Protein AF-A0A392NUK3-F1 (afdb_monomer)

Foldseek 3Di:
DDFDADPVPRHGPLVSVLVVCVVVLDQEDEADDPDRPDDDPVVSVVVSCVVSVHHYHYDCPNVD

Solvent-accessible surface area (backbone atoms only — not comparable to full-atom values): 4103 Å² total; per-residue (Å²): 135,88,72,57,57,37,87,91,77,70,42,75,35,62,66,61,37,45,55,50,39,69,75,67,53,45,66,62,46,79,53,60,6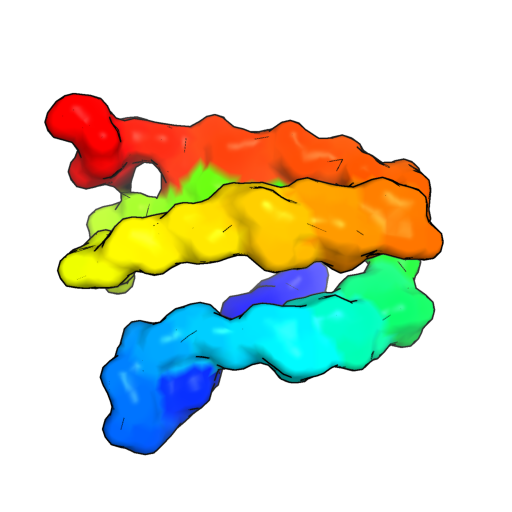1,92,86,64,100,66,86,79,64,60,68,61,54,48,54,46,22,60,77,52,70,23,44,77,44,75,50,57,85,74,76,117

Secondary structure (DSSP, 8-state):
----B-TTT-SB-HHHHHHHHHHH--SEEEE--SS--S---HHHHHHHHHHHTPEEEE--TT--

Structure (mmCIF, N/CA/C/O backbone):
data_AF-A0A392NUK3-F1
#
_entry.id   AF-A0A392NUK3-F1
#
loop_
_atom_site.group_PDB
_atom_site.id
_atom_site.type_symbol
_atom_site.label_atom_id
_atom_site.label_alt_id
_atom_site.label_comp_id
_atom_site.label_asym_id
_atom_site.label_entity_id
_atom_site.label_seq_id
_atom_site.pdbx_PDB_ins_code
_atom_site.Cartn_x
_atom_site.Cartn_y
_atom_site.Cartn_z
_atom_site.occupancy
_atom_site.B_iso_or_equiv
_atom_site.auth_seq_id
_atom_site.auth_comp_id
_atom_site.auth_asym_id
_atom_site.auth_atom_id
_atom_site.pdbx_PDB_model_num
ATOM 1 N N . MET A 1 1 ? 5.365 1.091 11.748 1.00 88.19 1 MET A N 1
ATOM 2 C CA . MET A 1 1 ? 5.827 -0.289 11.494 1.00 88.19 1 MET A CA 1
ATOM 3 C C . MET A 1 1 ? 5.824 -0.523 9.989 1.00 88.19 1 MET A C 1
ATOM 5 O O . MET A 1 1 ? 4.830 -0.142 9.376 1.00 88.19 1 MET A O 1
ATOM 9 N N . PRO A 1 2 ? 6.904 -1.056 9.393 1.00 94.38 2 PRO A N 1
ATOM 10 C CA . PRO A 1 2 ? 6.965 -1.309 7.953 1.00 94.38 2 PRO A CA 1
ATOM 11 C C . PRO A 1 2 ? 6.165 -2.561 7.564 1.00 94.38 2 PRO A C 1
ATOM 13 O O . PRO A 1 2 ? 6.091 -3.509 8.343 1.00 94.38 2 PRO A O 1
ATOM 16 N N . TYR A 1 3 ? 5.610 -2.571 6.353 1.00 96.69 3 TYR A N 1
ATOM 17 C CA . TYR A 1 3 ? 5.239 -3.798 5.641 1.00 96.69 3 TYR A CA 1
ATOM 18 C C . TYR A 1 3 ? 6.356 -4.153 4.651 1.00 96.69 3 TYR A C 1
ATOM 20 O O . TYR A 1 3 ? 7.198 -3.305 4.347 1.00 96.69 3 TYR A O 1
ATOM 28 N N . ARG A 1 4 ? 6.408 -5.404 4.192 1.00 97.50 4 ARG A N 1
ATOM 29 C CA . ARG A 1 4 ? 7.516 -5.916 3.376 1.00 97.50 4 ARG A CA 1
ATOM 30 C C . ARG A 1 4 ? 7.049 -6.453 2.028 1.00 97.50 4 ARG A C 1
ATOM 32 O O . ARG A 1 4 ? 5.853 -6.562 1.757 1.00 97.50 4 ARG A O 1
ATOM 39 N N . LEU A 1 5 ? 8.032 -6.734 1.182 1.00 98.06 5 LEU A N 1
ATOM 40 C CA . LEU A 1 5 ? 7.851 -7.529 -0.020 1.00 98.06 5 LEU A CA 1
ATOM 41 C C . LEU A 1 5 ? 7.909 -9.014 0.347 1.00 98.06 5 LEU A C 1
ATOM 43 O O . LEU A 1 5 ? 8.568 -9.394 1.314 1.00 98.06 5 LEU A O 1
ATOM 47 N N . ASP A 1 6 ? 7.269 -9.837 -0.466 1.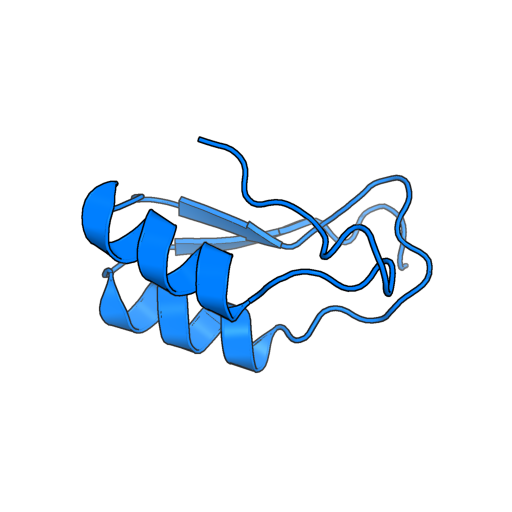00 97.69 6 ASP A N 1
ATOM 48 C CA . ASP A 1 6 ? 7.608 -11.244 -0.589 1.00 97.69 6 ASP A CA 1
ATOM 49 C C . ASP A 1 6 ? 8.997 -11.348 -1.236 1.00 97.69 6 ASP A C 1
ATOM 51 O O . ASP A 1 6 ? 9.201 -10.941 -2.380 1.00 97.69 6 ASP A O 1
ATOM 55 N N . GLU A 1 7 ? 9.967 -11.872 -0.487 1.00 96.00 7 GLU A N 1
ATOM 56 C CA . GLU A 1 7 ? 11.371 -11.966 -0.903 1.00 96.00 7 GLU A CA 1
ATOM 57 C C . GLU A 1 7 ? 11.578 -12.897 -2.107 1.00 96.00 7 GLU A C 1
ATOM 59 O O . GLU A 1 7 ? 12.544 -12.732 -2.850 1.00 96.00 7 GLU A O 1
ATOM 64 N N . SER A 1 8 ? 10.668 -13.849 -2.332 1.00 97.50 8 SER A N 1
ATOM 65 C CA . SER A 1 8 ? 10.768 -14.801 -3.441 1.00 97.50 8 SER A CA 1
ATOM 66 C C . SER A 1 8 ? 10.276 -14.221 -4.767 1.00 97.50 8 SER A C 1
ATOM 68 O O . SER A 1 8 ? 10.792 -14.571 -5.829 1.00 97.50 8 SER A O 1
ATOM 70 N N . THR A 1 9 ? 9.295 -13.316 -4.717 1.00 97.62 9 THR A N 1
ATOM 71 C CA . THR A 1 9 ? 8.639 -12.768 -5.914 1.00 97.62 9 THR A CA 1
ATOM 72 C C . THR A 1 9 ? 8.942 -11.289 -6.149 1.00 97.62 9 THR A C 1
ATOM 74 O O . THR A 1 9 ? 8.762 -10.784 -7.260 1.00 97.62 9 THR A O 1
ATOM 77 N N . GLY A 1 10 ? 9.392 -10.577 -5.115 1.00 97.00 10 GLY A N 1
ATOM 78 C CA . GLY A 1 10 ? 9.591 -9.133 -5.122 1.00 97.00 10 GLY A CA 1
ATOM 79 C C . GLY A 1 10 ? 8.287 -8.332 -5.146 1.00 97.00 10 GLY A C 1
ATOM 80 O O . GLY A 1 10 ? 8.338 -7.123 -5.364 1.00 97.00 10 GLY A O 1
ATOM 81 N N . TYR A 1 11 ? 7.118 -8.956 -4.954 1.00 98.12 11 TYR A N 1
ATOM 82 C CA . TYR A 1 11 ? 5.839 -8.246 -4.864 1.00 98.12 11 TYR A CA 1
ATOM 83 C C . TYR A 1 11 ? 5.543 -7.798 -3.435 1.00 98.12 11 TYR A C 1
ATOM 85 O O . TYR A 1 11 ? 6.034 -8.391 -2.483 1.00 98.12 11 TYR A O 1
ATOM 93 N N . ILE A 1 12 ? 4.738 -6.748 -3.262 1.00 98.12 12 ILE A N 1
ATOM 94 C CA . ILE A 1 12 ? 4.264 -6.361 -1.928 1.00 98.12 12 ILE A CA 1
ATOM 95 C C . ILE A 1 12 ? 3.420 -7.501 -1.352 1.00 98.12 12 ILE A C 1
ATOM 97 O O . ILE A 1 12 ? 2.463 -7.947 -1.986 1.00 98.12 12 ILE A O 1
ATOM 101 N N . ASP A 1 13 ? 3.743 -7.933 -0.132 1.00 98.19 13 ASP A N 1
ATOM 102 C CA . ASP A 1 13 ? 2.946 -8.926 0.584 1.00 98.19 13 ASP A CA 1
ATOM 103 C C . ASP A 1 13 ? 1.745 -8.236 1.250 1.00 98.19 13 ASP A C 1
ATOM 105 O O . ASP A 1 13 ? 1.782 -7.780 2.400 1.00 98.19 13 ASP A O 1
ATOM 109 N N . TYR A 1 14 ? 0.658 -8.118 0.485 1.00 98.12 14 TYR A N 1
ATOM 110 C CA . TYR A 1 14 ? -0.576 -7.481 0.942 1.00 98.12 14 TYR A CA 1
ATOM 111 C C . TYR A 1 14 ? -1.277 -8.249 2.069 1.00 98.12 14 TYR A C 1
ATOM 113 O O . TYR A 1 14 ? -1.989 -7.641 2.874 1.00 98.12 14 TYR A O 1
ATOM 121 N N . ASP A 1 15 ? -1.077 -9.562 2.158 1.00 97.69 15 ASP A N 1
ATOM 122 C CA . ASP A 1 15 ? -1.696 -10.378 3.198 1.00 97.69 15 ASP A CA 1
ATOM 123 C C . ASP A 1 15 ? -0.970 -10.196 4.529 1.00 97.69 15 ASP A C 1
ATOM 125 O O . ASP A 1 15 ? -1.608 -10.029 5.577 1.00 97.69 15 ASP A O 1
ATOM 129 N N . GLN A 1 16 ? 0.363 -10.145 4.507 1.00 97.50 16 GLN A N 1
ATOM 130 C CA . GLN A 1 16 ? 1.151 -9.766 5.674 1.00 97.50 16 GLN A CA 1
ATOM 131 C C . GLN A 1 16 ? 0.890 -8.308 6.070 1.00 97.50 16 GLN A C 1
ATOM 133 O O . GLN A 1 16 ? 0.777 -8.028 7.269 1.00 97.50 16 GLN A O 1
ATOM 138 N N . LEU A 1 17 ? 0.721 -7.393 5.108 1.00 97.94 17 LEU A N 1
ATOM 139 C CA . LEU A 1 17 ? 0.294 -6.016 5.371 1.00 97.94 17 LEU A CA 1
ATOM 140 C C . LEU A 1 17 ? -1.039 -5.984 6.136 1.00 97.94 17 LEU A C 1
ATOM 142 O O . LEU A 1 17 ? -1.131 -5.303 7.158 1.00 97.94 17 LEU A O 1
ATOM 146 N N . GLU A 1 18 ? -2.056 -6.742 5.709 1.00 97.81 18 GLU A N 1
ATOM 147 C CA . GLU A 1 18 ? -3.365 -6.777 6.381 1.00 97.81 18 GLU A CA 1
ATOM 148 C C . GLU A 1 18 ? -3.282 -7.374 7.797 1.00 97.81 18 GLU A C 1
ATOM 150 O O . GLU A 1 18 ? -3.854 -6.820 8.748 1.00 97.81 18 GLU A O 1
ATOM 155 N N . LYS A 1 19 ? -2.541 -8.479 7.963 1.00 97.50 19 LYS A N 1
ATOM 156 C CA . LYS A 1 19 ? -2.300 -9.107 9.276 1.00 97.50 19 LYS A CA 1
ATOM 157 C C . LYS A 1 19 ? -1.624 -8.125 10.234 1.00 97.50 19 LYS A C 1
ATOM 159 O O . LYS A 1 19 ? -2.090 -7.922 11.355 1.00 97.50 19 LYS A O 1
ATOM 164 N N . SER A 1 20 ? -0.576 -7.458 9.761 1.00 97.06 20 SER A N 1
ATOM 165 C CA . SER A 1 20 ? 0.202 -6.493 10.541 1.00 97.06 20 SER A CA 1
ATOM 166 C C . SER A 1 20 ? -0.622 -5.256 10.902 1.00 97.06 20 SER A C 1
ATOM 168 O O . SER A 1 20 ? -0.588 -4.797 12.043 1.00 97.06 20 SER A O 1
ATOM 170 N N . ALA A 1 21 ? -1.423 -4.745 9.963 1.00 97.69 21 ALA A N 1
ATOM 171 C CA . ALA A 1 21 ? -2.313 -3.613 10.199 1.00 97.69 21 ALA A CA 1
ATOM 172 C C . ALA A 1 21 ? -3.395 -3.933 11.244 1.00 97.69 21 ALA A C 1
ATOM 174 O O . ALA A 1 21 ? -3.739 -3.066 12.043 1.00 97.69 21 ALA A O 1
ATOM 175 N N . THR A 1 22 ? -3.889 -5.174 11.291 1.00 96.62 22 THR A N 1
ATOM 176 C CA . THR A 1 22 ? -4.880 -5.608 12.294 1.00 96.62 22 THR A CA 1
ATOM 177 C C . THR A 1 22 ? -4.304 -5.604 13.713 1.00 96.62 22 THR A C 1
ATOM 179 O O . THR A 1 22 ? -4.987 -5.208 14.659 1.00 96.62 22 THR A O 1
ATOM 182 N N . LEU A 1 23 ? -3.039 -6.007 13.866 1.00 96.38 23 LEU A N 1
ATOM 183 C CA . LEU A 1 23 ? -2.350 -6.017 15.159 1.00 96.38 23 LEU A CA 1
ATOM 184 C C . LEU A 1 23 ? -1.949 -4.606 15.604 1.00 96.38 23 LEU A C 1
ATOM 186 O O . LEU A 1 23 ? -2.131 -4.244 16.763 1.00 96.38 23 LEU A O 1
ATOM 190 N N . PHE A 1 24 ? -1.426 -3.799 14.680 1.00 97.06 24 PHE A N 1
ATOM 191 C CA . PHE A 1 24 ? -0.861 -2.484 14.992 1.00 97.06 24 PHE A CA 1
ATOM 192 C C . PHE A 1 24 ? -1.882 -1.343 14.996 1.00 97.06 24 PHE A C 1
ATOM 194 O O . PHE A 1 24 ? -1.638 -0.321 15.631 1.00 97.06 24 PHE A O 1
ATOM 201 N N . ARG A 1 25 ? -3.019 -1.506 14.306 1.00 96.38 25 ARG A N 1
ATOM 202 C CA . ARG A 1 25 ? -4.099 -0.509 14.180 1.00 96.38 25 ARG A CA 1
ATOM 203 C C . ARG A 1 25 ? -3.580 0.876 13.759 1.00 96.38 25 ARG A C 1
ATOM 205 O O . ARG A 1 25 ? -3.698 1.846 14.513 1.00 96.38 25 ARG A O 1
ATOM 212 N N . PRO A 1 26 ? -2.964 0.986 12.568 1.00 98.00 26 PRO A N 1
ATOM 213 C CA . PRO A 1 26 ? -2.401 2.246 12.107 1.00 98.00 26 PRO A CA 1
ATOM 214 C C . PRO A 1 26 ? -3.497 3.295 11.890 1.00 98.00 26 PRO A C 1
ATOM 216 O O . PRO A 1 26 ? -4.588 2.980 11.429 1.00 98.00 26 PRO A O 1
ATOM 219 N N . LYS A 1 27 ? -3.175 4.568 12.140 1.00 98.31 27 LYS A N 1
ATOM 220 C CA . LYS A 1 27 ? -4.031 5.698 11.733 1.00 98.31 27 LYS A CA 1
ATOM 221 C C . LYS A 1 27 ? -3.833 6.097 10.266 1.00 98.31 27 LYS A C 1
ATOM 223 O O . LYS A 1 27 ? -4.699 6.743 9.687 1.00 98.31 27 LYS A O 1
ATOM 228 N N . LEU A 1 28 ? -2.700 5.717 9.678 1.00 98.19 28 LEU A N 1
ATOM 229 C CA . LEU A 1 28 ? -2.291 6.053 8.318 1.00 98.19 28 LEU A CA 1
ATOM 230 C C . LEU A 1 28 ? -1.515 4.880 7.713 1.00 98.19 28 LEU A C 1
ATOM 232 O O . LEU A 1 28 ? -0.632 4.325 8.371 1.00 98.19 28 LEU A O 1
ATOM 236 N N . ILE A 1 29 ? -1.811 4.545 6.461 1.00 98.56 29 ILE A N 1
ATOM 237 C CA . ILE A 1 29 ? -1.013 3.635 5.637 1.00 98.56 29 ILE A CA 1
ATOM 238 C C . ILE A 1 29 ? -0.540 4.408 4.404 1.00 98.56 29 ILE A C 1
ATOM 240 O O . ILE A 1 29 ? -1.334 5.079 3.744 1.00 98.56 29 ILE A O 1
ATOM 244 N N . VAL A 1 30 ?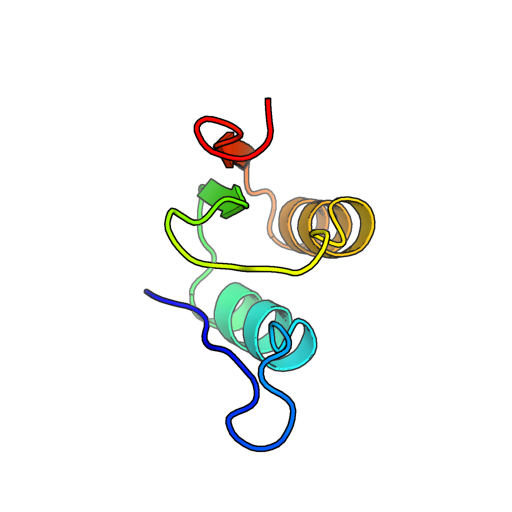 0.758 4.312 4.110 1.00 98.31 30 VAL A N 1
ATOM 245 C CA . VAL A 1 30 ? 1.388 4.956 2.951 1.00 98.31 30 VAL A CA 1
ATOM 246 C C . VAL A 1 30 ? 1.568 3.928 1.834 1.00 98.31 30 VAL A C 1
ATOM 248 O O . VAL A 1 30 ? 2.194 2.883 2.038 1.00 98.31 30 VAL A O 1
ATOM 251 N N . ALA A 1 31 ? 1.008 4.223 0.664 1.00 97.69 31 ALA A N 1
ATOM 252 C CA . ALA A 1 31 ? 1.160 3.461 -0.569 1.00 97.69 31 ALA A CA 1
ATOM 253 C C . ALA A 1 31 ? 2.024 4.260 -1.551 1.00 97.69 31 ALA A C 1
ATOM 255 O O . ALA A 1 31 ? 1.534 5.147 -2.246 1.00 97.69 31 ALA A O 1
ATOM 256 N N . GLY A 1 32 ? 3.315 3.956 -1.569 1.00 96.62 32 GLY A N 1
ATOM 257 C CA . GLY A 1 32 ? 4.297 4.605 -2.424 1.00 96.62 32 GLY A CA 1
ATOM 258 C C . GLY A 1 32 ? 5.690 4.068 -2.134 1.00 96.62 32 GLY A C 1
ATOM 259 O O . GLY A 1 32 ? 5.948 3.557 -1.041 1.00 96.62 32 GLY A O 1
ATOM 260 N N . ALA A 1 33 ? 6.572 4.153 -3.123 1.00 96.62 33 ALA A N 1
ATOM 261 C CA . ALA A 1 33 ? 7.951 3.706 -3.012 1.00 96.62 33 ALA A CA 1
ATOM 262 C C . ALA A 1 33 ? 8.848 4.488 -3.970 1.00 96.62 33 ALA A C 1
ATOM 264 O O . ALA A 1 33 ? 8.431 4.856 -5.065 1.00 96.62 33 ALA A O 1
ATOM 265 N N . SER A 1 34 ? 10.106 4.676 -3.576 1.00 96.56 34 SER A N 1
ATOM 266 C CA . SER A 1 34 ? 11.135 5.261 -4.443 1.00 96.56 34 SER A CA 1
ATOM 267 C C . SER A 1 34 ? 11.707 4.255 -5.448 1.00 96.56 34 SER A C 1
ATOM 269 O O . SER A 1 34 ? 12.168 4.643 -6.513 1.00 96.56 34 SER A O 1
ATOM 271 N N . ALA A 1 35 ? 11.692 2.958 -5.117 1.00 96.00 35 ALA A N 1
ATOM 272 C CA . ALA A 1 35 ? 12.328 1.902 -5.906 1.00 96.00 35 ALA A CA 1
ATOM 273 C C . ALA A 1 35 ? 11.453 0.640 -5.959 1.00 96.00 35 ALA A C 1
ATOM 275 O O . ALA A 1 35 ? 11.771 -0.389 -5.365 1.00 96.00 35 ALA A O 1
ATOM 276 N N . TYR A 1 36 ? 10.322 0.730 -6.660 1.00 96.81 36 TYR A N 1
ATOM 277 C CA . TYR A 1 36 ? 9.420 -0.399 -6.882 1.00 96.81 36 TYR A CA 1
ATOM 278 C C . TYR A 1 36 ? 8.920 -0.403 -8.328 1.00 96.81 36 TYR A C 1
ATOM 280 O O . TYR A 1 36 ? 8.200 0.494 -8.748 1.00 96.81 36 TYR A O 1
ATOM 288 N N . ALA A 1 37 ? 9.318 -1.410 -9.108 1.00 94.81 37 ALA A N 1
ATOM 289 C CA . ALA A 1 37 ? 9.082 -1.466 -10.556 1.00 94.81 37 ALA A CA 1
ATOM 290 C C . ALA A 1 37 ? 7.727 -2.093 -10.948 1.00 94.81 37 ALA A C 1
ATOM 292 O O . ALA A 1 37 ? 7.566 -2.583 -12.069 1.00 94.81 37 ALA A O 1
ATOM 293 N N . ARG A 1 38 ? 6.778 -2.185 -10.013 1.00 95.56 38 ARG A N 1
ATOM 294 C CA . ARG A 1 38 ? 5.451 -2.778 -10.228 1.00 95.56 38 ARG A CA 1
ATOM 295 C C . ARG A 1 38 ? 4.372 -1.782 -9.831 1.00 95.56 38 ARG A C 1
ATOM 297 O O . ARG A 1 38 ? 4.606 -0.873 -9.038 1.00 95.56 38 ARG A O 1
ATOM 304 N N . LEU A 1 39 ? 3.180 -1.982 -10.379 1.00 95.94 39 LEU A N 1
ATOM 305 C CA . LEU A 1 39 ? 2.012 -1.197 -10.005 1.00 95.94 39 LEU A CA 1
ATOM 306 C C . LEU A 1 39 ? 1.554 -1.576 -8.594 1.00 95.94 39 LEU A C 1
ATOM 308 O O . LEU A 1 39 ? 1.563 -2.749 -8.221 1.00 95.94 39 LEU A O 1
ATOM 312 N N . TYR A 1 40 ? 1.128 -0.576 -7.829 1.00 96.31 40 TYR A N 1
ATOM 313 C CA . TYR A 1 40 ? 0.482 -0.790 -6.540 1.00 96.31 40 TYR A CA 1
ATOM 314 C C . TYR A 1 40 ? -0.973 -1.226 -6.734 1.00 96.31 40 TYR A C 1
ATOM 316 O O . TYR A 1 40 ? -1.729 -0.587 -7.466 1.00 96.31 40 TYR A O 1
ATOM 324 N N . ASP A 1 41 ? -1.406 -2.243 -5.990 1.00 97.62 41 ASP A N 1
ATOM 325 C CA . ASP A 1 41 ? -2.829 -2.539 -5.819 1.00 97.62 41 ASP A CA 1
ATOM 326 C C . ASP A 1 41 ? -3.453 -1.576 -4.791 1.00 97.62 41 ASP A C 1
ATOM 328 O O . ASP A 1 41 ? -3.648 -1.892 -3.612 1.00 97.62 41 ASP A O 1
ATOM 332 N N . TYR A 1 42 ? -3.756 -0.355 -5.238 1.00 97.88 42 TYR A N 1
ATOM 333 C CA . TYR A 1 42 ? -4.383 0.669 -4.396 1.00 97.88 42 TYR A CA 1
ATOM 334 C C . TYR A 1 42 ? -5.739 0.229 -3.838 1.00 97.88 42 TYR A C 1
ATOM 336 O O . TYR A 1 42 ? -6.091 0.605 -2.717 1.00 97.88 42 TYR A O 1
ATOM 344 N N . ALA A 1 43 ? -6.492 -0.588 -4.581 1.00 98.19 43 ALA A N 1
ATOM 345 C CA . ALA A 1 43 ? -7.785 -1.091 -4.136 1.00 98.19 43 ALA A CA 1
ATOM 346 C C . ALA A 1 43 ? -7.622 -2.032 -2.934 1.00 98.19 43 ALA A C 1
A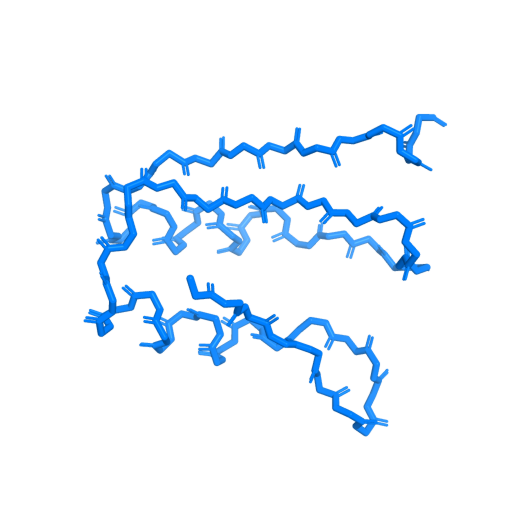TOM 348 O O . ALA A 1 43 ? -8.370 -1.923 -1.956 1.00 98.19 43 ALA A O 1
ATOM 349 N N . ARG A 1 44 ? -6.616 -2.916 -2.954 1.00 98.12 44 ARG A N 1
ATOM 350 C CA . ARG A 1 44 ? -6.281 -3.784 -1.816 1.00 98.12 44 ARG A CA 1
ATOM 351 C C . ARG A 1 44 ? -5.839 -2.973 -0.603 1.00 98.12 44 ARG A C 1
ATOM 353 O O . ARG A 1 44 ? -6.340 -3.231 0.491 1.00 98.12 44 ARG A O 1
ATOM 360 N N . VAL A 1 45 ? -4.985 -1.962 -0.779 1.00 98.12 45 VAL A N 1
ATOM 361 C CA . VAL A 1 45 ? -4.550 -1.106 0.341 1.00 98.12 45 VAL A CA 1
ATOM 362 C C . VAL A 1 45 ? -5.727 -0.319 0.930 1.00 98.12 45 VAL A C 1
ATOM 364 O O . VAL A 1 45 ? -5.869 -0.263 2.154 1.00 98.12 45 VAL A O 1
ATOM 367 N N . ARG A 1 46 ? -6.619 0.230 0.093 1.00 98.50 46 ARG A N 1
ATOM 368 C CA . ARG A 1 46 ? -7.836 0.930 0.541 1.00 98.50 46 ARG A CA 1
ATOM 369 C C . ARG A 1 46 ? -8.726 0.027 1.391 1.00 98.50 46 ARG A C 1
ATOM 371 O O . ARG A 1 46 ? -9.096 0.432 2.490 1.00 98.50 46 ARG A O 1
ATOM 378 N N . LYS A 1 47 ? -8.973 -1.217 0.957 1.00 98.50 47 LYS A N 1
ATOM 379 C CA . LYS A 1 47 ? -9.748 -2.204 1.735 1.00 98.50 47 LYS A CA 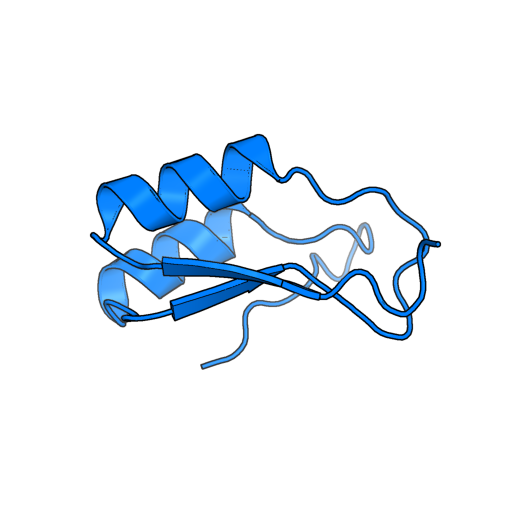1
ATOM 380 C C . LYS A 1 47 ? -9.166 -2.428 3.134 1.00 98.50 47 LYS A C 1
ATOM 382 O O . LYS A 1 47 ? -9.914 -2.484 4.109 1.00 98.50 47 LYS A O 1
ATOM 387 N N . VAL A 1 48 ? -7.839 -2.528 3.254 1.00 98.19 48 VAL A N 1
ATOM 388 C CA . VAL A 1 48 ? -7.181 -2.669 4.566 1.00 98.19 48 VAL A CA 1
ATOM 389 C C . VAL A 1 48 ? -7.358 -1.405 5.406 1.00 98.19 48 VAL A C 1
ATOM 391 O O . VAL A 1 48 ? -7.681 -1.497 6.591 1.00 98.19 48 VAL A O 1
ATOM 394 N N . CYS A 1 49 ? -7.189 -0.229 4.801 1.00 98.50 49 CYS A N 1
ATOM 395 C CA . CYS A 1 49 ? -7.387 1.042 5.488 1.00 98.50 49 CYS A CA 1
ATOM 396 C C . CYS A 1 49 ? -8.822 1.177 6.020 1.00 98.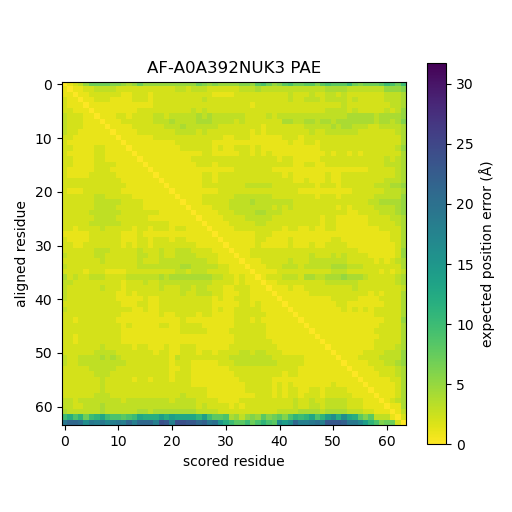50 49 CYS A C 1
ATOM 398 O O . CYS A 1 49 ? -9.001 1.555 7.174 1.00 98.50 49 CYS A O 1
ATOM 400 N N . ASP A 1 50 ? -9.836 0.809 5.231 1.00 98.44 50 ASP A N 1
ATOM 401 C CA . ASP A 1 50 ? -11.246 0.844 5.649 1.00 98.44 50 ASP A CA 1
ATOM 402 C C . ASP A 1 50 ? -11.505 -0.069 6.847 1.00 98.44 50 ASP A C 1
ATOM 404 O O . ASP A 1 50 ? -12.105 0.357 7.836 1.00 98.44 50 ASP A O 1
ATOM 408 N N . LYS A 1 51 ? -10.974 -1.297 6.809 1.00 97.69 51 LYS A N 1
ATOM 409 C CA . LYS A 1 51 ? -11.104 -2.271 7.902 1.00 97.69 51 LYS A CA 1
ATOM 410 C C . LYS A 1 51 ? -10.526 -1.754 9.222 1.00 97.69 51 LYS A C 1
ATOM 412 O O . LYS A 1 51 ? -11.091 -2.018 10.279 1.00 97.69 51 LYS A O 1
ATOM 417 N N . GLN A 1 52 ? -9.418 -1.012 9.164 1.00 97.25 52 GLN A N 1
ATOM 418 C CA . GLN A 1 52 ? -8.733 -0.478 10.348 1.00 97.25 52 GLN A CA 1
ATOM 419 C C . GLN A 1 52 ? -9.104 0.976 10.681 1.00 97.25 52 GLN A C 1
ATOM 421 O O . GLN A 1 52 ? -8.576 1.524 11.646 1.00 97.25 52 GLN A O 1
ATOM 426 N N . LYS A 1 53 ? -10.005 1.605 9.911 1.00 98.06 53 LYS A N 1
ATOM 427 C CA . LYS A 1 53 ? -10.331 3.043 9.997 1.00 98.06 53 LYS A CA 1
ATOM 428 C C . LYS A 1 53 ? -9.093 3.947 9.865 1.00 98.06 53 LYS A C 1
ATOM 430 O O . LYS A 1 53 ? -8.974 4.963 10.548 1.00 98.06 53 LYS A O 1
ATOM 435 N N . ALA A 1 54 ? -8.175 3.565 8.981 1.00 98.50 54 ALA A N 1
ATOM 436 C CA . ALA A 1 54 ? -6.967 4.310 8.659 1.00 98.50 54 ALA A CA 1
ATOM 437 C C . ALA A 1 54 ? -7.167 5.218 7.435 1.00 98.50 54 ALA A C 1
ATOM 439 O O . ALA A 1 54 ? -7.960 4.939 6.525 1.00 98.50 54 ALA A O 1
ATOM 440 N N . VAL A 1 55 ? -6.385 6.292 7.382 1.00 98.56 55 VAL A N 1
ATOM 441 C CA . VAL A 1 55 ? -6.209 7.102 6.176 1.00 98.56 55 VAL A CA 1
ATOM 442 C C . VAL A 1 55 ? -5.283 6.361 5.208 1.00 98.56 55 VAL A C 1
ATOM 444 O O . VAL A 1 55 ? -4.334 5.700 5.629 1.00 98.56 55 VAL A O 1
ATOM 447 N N . LEU A 1 56 ? -5.558 6.486 3.910 1.00 98.50 56 LEU A N 1
ATOM 448 C CA . LEU A 1 56 ? -4.652 6.059 2.848 1.00 98.50 56 LEU A CA 1
ATOM 449 C C . LEU A 1 56 ? -3.967 7.301 2.280 1.00 98.50 56 LEU A C 1
ATOM 451 O O . LEU A 1 56 ? -4.656 8.194 1.794 1.00 98.50 56 LEU A O 1
ATOM 455 N N . LEU A 1 57 ? -2.638 7.338 2.323 1.00 98.44 57 LEU A N 1
ATOM 456 C CA . LEU A 1 57 ? -1.831 8.312 1.589 1.00 98.44 57 LEU A CA 1
ATOM 457 C C . LEU A 1 57 ? -1.159 7.602 0.418 1.00 98.44 57 LEU A C 1
ATOM 459 O O . LEU A 1 57 ? -0.406 6.655 0.633 1.00 98.44 57 LEU A O 1
ATOM 463 N N . ALA A 1 58 ? -1.415 8.064 -0.802 1.00 97.69 58 ALA A N 1
ATOM 464 C CA . ALA A 1 58 ? -0.666 7.628 -1.971 1.00 97.69 58 ALA A CA 1
ATOM 465 C C . ALA A 1 58 ? 0.490 8.603 -2.223 1.00 97.69 58 ALA A C 1
ATOM 467 O O . ALA A 1 58 ? 0.251 9.767 -2.538 1.00 97.69 58 ALA A O 1
ATOM 468 N N . ASP A 1 59 ? 1.725 8.129 -2.072 1.00 97.69 59 ASP A N 1
ATOM 469 C CA . ASP A 1 59 ? 2.920 8.880 -2.461 1.00 97.69 59 ASP A CA 1
ATOM 470 C C . ASP A 1 59 ? 3.328 8.434 -3.869 1.00 97.69 59 ASP A C 1
ATOM 472 O O . ASP A 1 59 ? 3.887 7.353 -4.069 1.00 97.69 59 ASP A O 1
ATOM 476 N N . MET A 1 60 ? 2.964 9.252 -4.854 1.00 96.50 60 MET A N 1
ATOM 477 C CA . MET A 1 60 ? 3.127 8.954 -6.279 1.00 96.50 60 MET A CA 1
ATOM 478 C C . MET A 1 60 ? 4.348 9.650 -6.902 1.00 96.50 60 MET A C 1
ATOM 480 O O . MET A 1 60 ? 4.445 9.725 -8.125 1.00 96.50 60 MET A O 1
ATOM 484 N N . ALA A 1 61 ? 5.294 10.143 -6.093 1.00 96.88 61 ALA A N 1
ATOM 485 C CA . ALA A 1 61 ? 6.394 10.989 -6.569 1.00 96.88 61 ALA A CA 1
ATOM 486 C C . ALA A 1 61 ? 7.241 10.377 -7.705 1.00 96.88 61 ALA A C 1
ATOM 488 O O . ALA A 1 61 ? 7.746 11.108 -8.547 1.00 96.88 61 ALA A O 1
ATOM 489 N N . HIS A 1 62 ? 7.407 9.051 -7.733 1.00 94.25 62 HIS A N 1
ATOM 490 C CA . HIS A 1 62 ? 8.265 8.360 -8.711 1.00 94.25 62 HIS A CA 1
ATOM 491 C C . HIS A 1 62 ? 7.500 7.711 -9.874 1.00 94.25 62 HIS A C 1
ATOM 493 O O . HIS A 1 62 ? 8.124 7.138 -10.762 1.00 94.25 62 HIS A O 1
ATOM 499 N N . ILE A 1 63 ? 6.166 7.762 -9.867 1.00 80.75 63 ILE A N 1
ATOM 500 C CA . ILE A 1 63 ? 5.307 7.091 -10.860 1.00 80.75 63 ILE A CA 1
ATOM 501 C C . ILE A 1 63 ? 4.441 8.092 -11.644 1.00 80.75 63 ILE A C 1
ATOM 503 O O . ILE A 1 63 ? 3.327 7.764 -12.046 1.00 80.75 63 ILE A O 1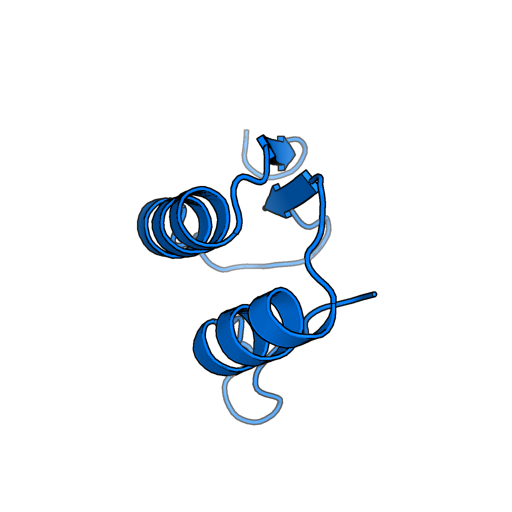
ATOM 507 N N . SER A 1 64 ? 4.954 9.318 -11.809 1.00 55.91 64 SER A N 1
ATOM 508 C CA . SER A 1 64 ? 4.334 10.407 -12.584 1.00 55.91 64 SER A CA 1
ATOM 509 C C . SER A 1 64 ? 4.496 10.213 -14.087 1.00 55.91 64 SER A C 1
ATOM 511 O O . SER A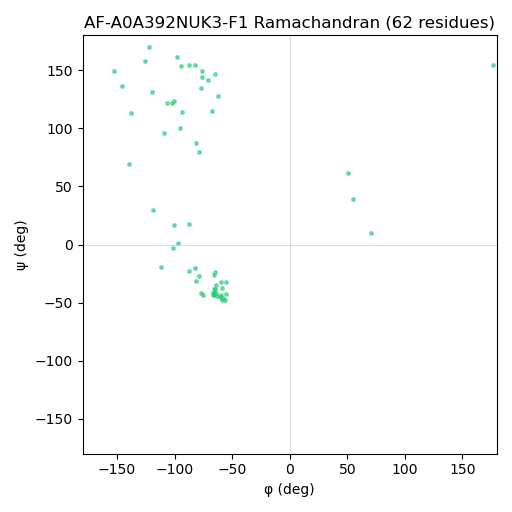 1 64 ? 5.597 9.783 -14.497 1.00 55.91 64 SER A O 1
#

Sequence (64 aa):
MPYRLDESTGYIDYDQLEKSATLFRPKLIVAGASAYARLYDYARVRKVCDKQKAVLLADMAHIS

Organism: NCBI:txid97028

InterPro domains:
  IPR015421 Pyridoxal phosphate-dependent transferase, major domain [G3DSA:3.40.640.10] (2-64)
  IPR015424 Pyridoxal phosphate-dependent transferase [SSF53383] (1-63)
  IPR039429 Serine hydroxymethyltransferase-like domain [PF00464] (1-64)
  IPR049943 Serine hydr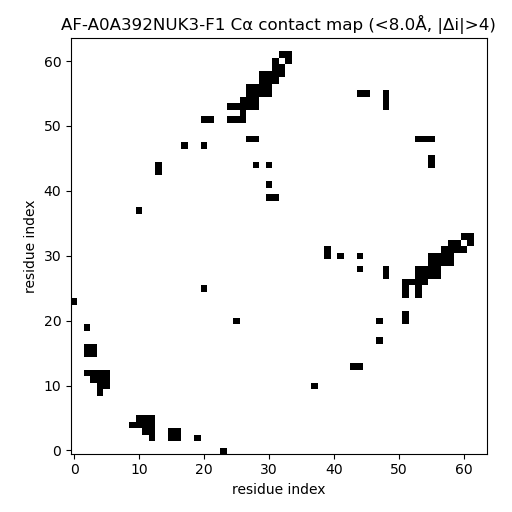oxymethyltransferase-like [PTHR11680] (1-64)

Radius of gyration: 11.42 Å; Cα contacts (8 Å, |Δi|>4): 69; chains: 1; bounding box: 24×26×28 Å

Nearest PDB structures (foldseek):
  9box-assembly2_D  TM=1.008E+00  e=1.830E-07  Homo sapiens
  6dk3-assembly1_A  TM=1.005E+00  e=1.389E-07  Homo sapiens
  6smr-assembly1_D  TM=9.910E-01  e=6.329E-07  Arabidopsis thaliana
  2vmw-assembly1_A  TM=9.943E-01  e=3.545E-06  Geobacillus stearothermophilus
  1kkj-assembly1_A  TM=9.954E-01  e=4.671E-06  Geobacillus stearothermophilus

Mean predicted aligned error: 2.28 Å

pLDDT: mean 96.34, std 5.69, range [55.91, 98.56]